Protein AF-A0A1D6H3V0-F1 (afdb_monomer)

Radius of gyration: 35.42 Å; Cα contacts (8 Å, |Δi|>4): 24; chains: 1; bounding box: 78×55×85 Å

InterPro domains:
  IPR008468 DNA methyltransferase 1-associated 1 [PF05499] (5-70)
  IPR027109 SWR1-complex protein 4/DNA methyltransferase 1-associated protein 1 [PTHR12855] (3-117)

Mean predicted aligned error: 20.66 Å

Sequence (136 aa):
MVQAVGASAGLRVIKRVDQTLQELAVNLKPKVPTKAVCIEHIELRNELLTLLNLQKQLQNKEAEVSANRESSFTEAPSTPKRSNRDIDRPFIPDTSGFTGERAGKRDHKRKSTGRFIDAPPSPPQSKRPRKLKGSD

Foldseek 3Di:
DLPPLCPPPDPVLLVVLLVVCVVVVHDPDDPDPDPVVSVVSSVSSNVSSVVVVVVVVVVVVVVVVVVVVVVVVVPDPPDPDPPPPPDDDDDDDDDDDDDDDDDDDDDDDDDDDDPPPPDDDDPPDPDDDDDDDDDD

Secondary structure (DSSP, 8-state):
---TTSTTS-HHHHHHHHHHHHHTT--SS-SS--HHHHHHHHHHHHHHHHHHHHHHHHHHHHHHHHHHHHHHHH---PPP--------------------------------------SPPPPP---PPPPPPPP-

Structure (mmCIF, N/CA/C/O backbone):
data_AF-A0A1D6H3V0-F1
#
_entry.id   AF-A0A1D6H3V0-F1
#
loop_
_atom_site.group_PDB
_atom_site.id
_atom_site.type_symbol
_atom_site.label_atom_id
_atom_site.label_alt_id
_atom_site.label_comp_id
_atom_site.label_asym_id
_atom_site.label_entity_id
_atom_site.label_seq_id
_atom_site.pdbx_PDB_ins_code
_atom_site.Cartn_x
_atom_site.Cartn_y
_atom_site.Cartn_z
_atom_site.occupancy
_atom_site.B_iso_or_equiv
_atom_site.auth_seq_id
_atom_site.auth_comp_id
_atom_site.auth_asym_id
_atom_site.auth_atom_id
_atom_site.pdbx_PDB_model_num
ATOM 1 N N . MET A 1 1 ? -17.393 -1.269 10.676 1.00 47.75 1 MET A N 1
ATOM 2 C CA . MET A 1 1 ? -17.132 -1.585 9.253 1.00 47.75 1 MET A CA 1
ATOM 3 C C . MET A 1 1 ? -15.725 -1.115 8.901 1.00 47.75 1 MET A C 1
ATOM 5 O O . MET A 1 1 ? -15.524 0.078 8.761 1.00 47.75 1 MET A O 1
ATOM 9 N N . VAL A 1 2 ? -14.747 -2.024 8.819 1.00 52.59 2 VAL A N 1
ATOM 10 C CA . VAL A 1 2 ? -13.346 -1.733 8.427 1.00 52.59 2 VAL A CA 1
ATOM 11 C C . VAL A 1 2 ? -13.034 -2.548 7.166 1.00 52.59 2 VAL A C 1
ATOM 13 O O . VAL A 1 2 ? -12.193 -3.436 7.172 1.00 52.59 2 VAL A O 1
ATOM 16 N N . GLN A 1 3 ? -13.832 -2.364 6.112 1.00 51.38 3 GLN A N 1
ATOM 17 C CA . GLN A 1 3 ? -13.675 -3.109 4.849 1.00 51.38 3 GLN A CA 1
ATOM 18 C C . GLN A 1 3 ? -13.648 -2.209 3.605 1.00 51.38 3 GLN A C 1
ATOM 20 O O . GLN A 1 3 ? -13.335 -2.688 2.522 1.00 51.38 3 GLN A O 1
ATOM 25 N N . ALA A 1 4 ? -13.896 -0.903 3.737 1.00 51.53 4 ALA A N 1
ATOM 26 C CA . ALA A 1 4 ? -14.045 -0.014 2.581 1.00 51.53 4 ALA A CA 1
ATOM 27 C C . ALA A 1 4 ? -12.718 0.440 1.931 1.00 51.53 4 ALA A C 1
ATOM 29 O O . ALA A 1 4 ? -12.735 1.070 0.883 1.00 51.53 4 ALA A O 1
ATOM 30 N N . VAL A 1 5 ? -11.566 0.108 2.516 1.00 53.19 5 VAL A N 1
ATOM 31 C CA . VAL A 1 5 ? -10.266 0.717 2.157 1.00 53.19 5 VAL A CA 1
ATOM 32 C C . VAL A 1 5 ? -9.461 -0.133 1.163 1.00 53.19 5 VAL A C 1
ATOM 34 O O . VAL A 1 5 ? -8.458 0.301 0.615 1.00 53.19 5 VAL A O 1
ATOM 37 N N . GLY A 1 6 ? -9.928 -1.349 0.866 1.00 53.28 6 GLY A N 1
ATOM 38 C CA . GLY A 1 6 ? -9.296 -2.258 -0.096 1.00 53.28 6 GLY A CA 1
ATOM 39 C C . GLY A 1 6 ? -10.048 -2.415 -1.416 1.00 53.28 6 GLY A C 1
ATOM 40 O O . GLY A 1 6 ? -9.615 -3.207 -2.242 1.00 53.28 6 GLY A O 1
ATOM 41 N N . ALA A 1 7 ? -11.162 -1.708 -1.635 1.00 53.84 7 ALA A N 1
ATOM 42 C CA . ALA A 1 7 ? -12.077 -1.995 -2.749 1.00 53.84 7 ALA A CA 1
ATOM 43 C C . ALA A 1 7 ? -11.429 -1.882 -4.148 1.00 53.84 7 ALA A C 1
ATOM 45 O O . ALA A 1 7 ? -11.902 -2.506 -5.092 1.00 53.84 7 ALA A O 1
ATOM 46 N N . SER A 1 8 ? -10.329 -1.132 -4.269 1.00 62.97 8 SER A N 1
ATOM 47 C CA . SER A 1 8 ? -9.560 -0.959 -5.512 1.00 62.97 8 SER A CA 1
ATOM 48 C C . SER A 1 8 ? -8.312 -1.863 -5.602 1.00 62.97 8 SER A C 1
ATOM 50 O O . SER A 1 8 ? -7.774 -2.099 -6.683 1.00 62.97 8 SER A O 1
ATOM 52 N N . ALA A 1 9 ? -7.840 -2.421 -4.480 1.00 77.88 9 ALA A N 1
ATOM 53 C CA . ALA A 1 9 ? -6.593 -3.181 -4.420 1.00 77.88 9 ALA A CA 1
ATOM 54 C C . ALA A 1 9 ? -6.846 -4.697 -4.450 1.00 77.88 9 ALA A C 1
ATOM 56 O O . ALA A 1 9 ? -7.648 -5.235 -3.691 1.00 77.88 9 ALA A O 1
ATOM 57 N N . GLY A 1 10 ? -6.115 -5.430 -5.295 1.00 88.81 10 GLY A N 1
ATOM 58 C CA . GLY A 1 10 ? -6.226 -6.891 -5.346 1.00 88.81 10 GLY A CA 1
ATOM 59 C C . GLY A 1 10 ? -5.818 -7.565 -4.026 1.00 88.81 10 GLY A C 1
ATOM 60 O O . GLY A 1 10 ? -4.910 -7.101 -3.336 1.00 88.81 10 GLY A O 1
ATOM 61 N N . LEU A 1 11 ? -6.419 -8.721 -3.713 1.00 90.62 11 LEU A N 1
ATOM 62 C CA . LEU A 1 11 ? -6.213 -9.474 -2.459 1.00 90.62 11 LEU A CA 1
ATOM 63 C C . LEU A 1 11 ? -4.735 -9.655 -2.064 1.00 90.62 11 LEU A C 1
ATOM 65 O O . LEU A 1 11 ? -4.383 -9.588 -0.889 1.00 90.62 11 LEU A O 1
ATOM 69 N N . ARG A 1 12 ? -3.853 -9.888 -3.043 1.00 92.12 12 ARG A N 1
ATOM 70 C CA . ARG A 1 12 ? -2.409 -10.046 -2.805 1.00 92.12 12 ARG A CA 1
ATOM 71 C C . ARG A 1 12 ? -1.777 -8.781 -2.225 1.00 92.12 12 ARG A C 1
ATOM 73 O O . ARG A 1 12 ? -0.906 -8.884 -1.371 1.00 92.12 12 ARG A O 1
ATOM 80 N N . VAL A 1 13 ? -2.187 -7.613 -2.709 1.00 92.00 13 VAL A N 1
ATOM 81 C CA . VAL A 1 13 ? -1.666 -6.323 -2.249 1.00 92.00 13 VAL A CA 1
ATOM 82 C C . VAL A 1 13 ? -2.173 -6.034 -0.843 1.00 92.00 13 VAL A C 1
ATOM 84 O O . VAL A 1 13 ? -1.377 -5.677 0.013 1.00 92.00 13 VAL A O 1
ATOM 87 N N . ILE A 1 14 ? -3.450 -6.311 -0.572 1.00 92.62 14 ILE A N 1
ATOM 88 C CA . ILE A 1 14 ? -4.030 -6.177 0.773 1.00 92.62 14 ILE A CA 1
ATOM 89 C C . ILE A 1 14 ? -3.248 -7.020 1.789 1.00 92.62 14 ILE A C 1
ATOM 91 O O . ILE A 1 14 ? -2.842 -6.510 2.828 1.00 92.62 14 ILE A O 1
ATOM 95 N N . LYS A 1 15 ? -2.941 -8.283 1.460 1.00 94.06 15 LYS A N 1
ATOM 96 C CA . LYS A 1 15 ? -2.122 -9.144 2.331 1.00 94.06 15 LYS A CA 1
ATOM 97 C C . LYS A 1 15 ? -0.722 -8.588 2.588 1.00 94.06 15 LYS A C 1
ATOM 99 O O . LYS A 1 15 ? -0.199 -8.783 3.676 1.00 94.06 15 LYS A O 1
ATOM 104 N N . ARG A 1 16 ? -0.116 -7.915 1.605 1.00 94.81 16 ARG A N 1
ATOM 105 C CA . ARG A 1 16 ? 1.188 -7.261 1.785 1.00 94.81 16 ARG A CA 1
ATOM 106 C C . ARG A 1 16 ? 1.089 -6.053 2.703 1.00 94.81 16 ARG A C 1
ATOM 108 O O . ARG A 1 16 ? 1.933 -5.917 3.569 1.00 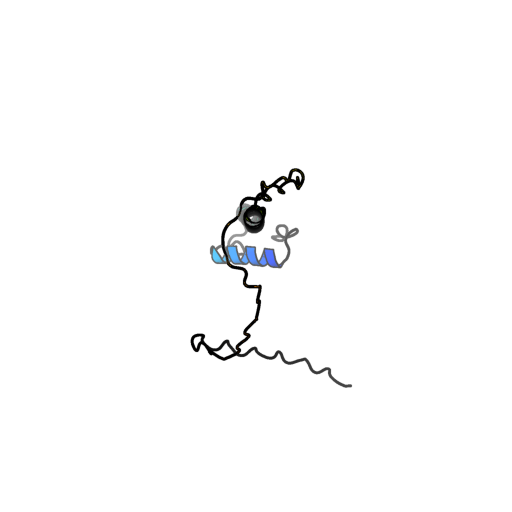94.81 16 ARG A O 1
ATOM 115 N N . VAL A 1 17 ? 0.051 -5.230 2.553 1.00 95.19 17 VAL A N 1
ATOM 116 C CA . VAL A 1 17 ? -0.200 -4.100 3.461 1.00 95.19 17 VAL A CA 1
ATOM 117 C C . VAL A 1 17 ? -0.363 -4.598 4.898 1.00 95.19 17 VAL A C 1
ATOM 119 O O . VAL A 1 17 ? 0.297 -4.087 5.796 1.00 95.19 17 VAL A O 1
ATOM 122 N N . ASP A 1 18 ? -1.180 -5.632 5.115 1.00 94.75 18 ASP A N 1
ATOM 123 C CA . ASP A 1 18 ? -1.344 -6.234 6.443 1.00 94.75 18 ASP A CA 1
ATOM 124 C C . ASP A 1 18 ? -0.022 -6.827 6.967 1.00 94.75 18 ASP A C 1
ATOM 126 O O . ASP A 1 18 ? 0.319 -6.651 8.135 1.00 94.75 18 ASP A O 1
ATOM 130 N N . GLN A 1 19 ? 0.767 -7.473 6.108 1.00 96.06 19 GLN A N 1
ATOM 131 C CA . GLN A 1 19 ? 2.088 -7.965 6.490 1.00 96.06 19 GLN A CA 1
ATOM 132 C C . GLN A 1 19 ? 3.028 -6.824 6.917 1.00 96.06 19 GLN A C 1
ATOM 134 O O . GLN A 1 19 ? 3.650 -6.926 7.968 1.00 96.06 19 GLN A O 1
ATOM 139 N N . THR A 1 20 ? 3.095 -5.722 6.167 1.00 95.38 20 THR A N 1
ATOM 140 C CA . THR A 1 20 ? 3.932 -4.565 6.519 1.00 95.38 20 THR A CA 1
ATOM 141 C C . THR A 1 20 ? 3.482 -3.916 7.826 1.00 95.38 20 THR A C 1
ATOM 143 O O . THR A 1 20 ? 4.317 -3.545 8.645 1.00 95.38 20 THR A O 1
ATOM 146 N N . LEU A 1 21 ? 2.172 -3.835 8.084 1.00 95.19 21 LEU A N 1
ATOM 147 C CA . LEU A 1 21 ? 1.667 -3.391 9.387 1.00 95.19 21 LEU A CA 1
ATOM 148 C C . LEU A 1 21 ? 2.181 -4.282 10.520 1.00 95.19 21 LEU A C 1
ATOM 150 O O . LEU A 1 21 ? 2.601 -3.776 11.558 1.00 95.19 21 LEU A O 1
ATOM 154 N N . GLN A 1 22 ? 2.189 -5.598 10.310 1.00 95.56 22 GLN A N 1
ATOM 155 C CA . GLN A 1 22 ? 2.684 -6.552 11.295 1.00 95.56 22 GLN A CA 1
ATOM 156 C C . GLN A 1 22 ? 4.205 -6.456 11.496 1.00 95.56 22 GLN A C 1
ATOM 158 O O . GLN A 1 22 ? 4.669 -6.534 12.631 1.00 95.56 22 GLN A O 1
ATOM 163 N N . GLU A 1 23 ? 4.972 -6.235 10.425 1.00 96.31 23 GLU A N 1
ATOM 164 C CA . GLU A 1 23 ? 6.423 -5.989 10.471 1.00 96.31 23 GLU A CA 1
ATOM 165 C C . GLU A 1 23 ? 6.764 -4.706 11.246 1.00 96.31 23 GLU A C 1
ATOM 167 O O . GLU A 1 23 ? 7.752 -4.669 11.976 1.00 96.31 23 GLU A O 1
ATOM 172 N N . LEU A 1 24 ? 5.905 -3.687 11.164 1.00 94.69 24 LEU A N 1
ATOM 173 C CA . LEU A 1 24 ? 5.999 -2.441 11.934 1.00 94.69 24 LEU A CA 1
ATOM 174 C C . LEU A 1 24 ? 5.382 -2.540 13.343 1.00 94.69 24 LEU A C 1
ATOM 176 O O . LEU A 1 24 ? 5.218 -1.525 14.017 1.00 94.69 24 LEU A O 1
ATOM 180 N N . ALA A 1 25 ? 5.019 -3.747 13.791 1.00 94.06 25 ALA A N 1
ATOM 181 C CA . ALA A 1 25 ? 4.373 -4.018 15.077 1.00 94.06 25 ALA A CA 1
ATOM 182 C C . ALA A 1 25 ? 3.035 -3.274 15.305 1.00 94.06 25 ALA A C 1
ATOM 184 O O . ALA A 1 25 ? 2.584 -3.106 16.441 1.00 94.06 25 ALA A O 1
ATOM 185 N N . VAL A 1 26 ? 2.352 -2.869 14.230 1.00 92.81 26 VAL A N 1
ATOM 186 C CA . VAL A 1 26 ? 1.010 -2.282 14.280 1.00 92.81 26 VAL A CA 1
ATOM 187 C C . VAL A 1 26 ? -0.036 -3.393 14.251 1.00 92.81 26 VAL A C 1
ATOM 189 O O . VAL A 1 26 ? -0.038 -4.274 13.391 1.00 92.81 26 VAL A O 1
ATOM 192 N N . ASN A 1 27 ? -0.990 -3.344 15.182 1.00 90.50 27 ASN A N 1
ATOM 193 C CA . ASN A 1 27 ? -2.078 -4.318 15.214 1.00 90.50 27 ASN A CA 1
ATOM 194 C C . ASN A 1 27 ? -2.996 -4.164 13.989 1.00 90.50 27 ASN A C 1
ATOM 196 O O . ASN A 1 27 ? -3.511 -3.081 13.710 1.00 90.50 27 ASN A O 1
ATOM 200 N N . LEU A 1 28 ? -3.290 -5.276 13.305 1.00 89.06 28 LEU A N 1
ATOM 201 C CA . LEU A 1 28 ? -4.207 -5.312 12.151 1.00 89.06 28 LEU A CA 1
ATOM 202 C C . LEU A 1 28 ? -5.628 -4.851 12.487 1.00 89.06 28 LEU A C 1
ATOM 204 O O . LEU A 1 28 ? -6.379 -4.412 11.610 1.00 89.06 28 LEU A O 1
ATOM 208 N N . LYS A 1 29 ? -6.001 -4.999 13.758 1.00 88.44 29 LYS A N 1
ATOM 209 C CA . LYS A 1 29 ? -7.236 -4.489 14.334 1.00 88.44 29 LYS A CA 1
ATOM 210 C C . LYS A 1 29 ? -6.873 -3.562 15.490 1.00 88.44 29 LYS A C 1
ATOM 212 O O . LYS A 1 29 ? -6.129 -3.992 16.374 1.00 88.44 29 LYS A O 1
ATOM 217 N N . PRO A 1 30 ? -7.398 -2.329 15.520 1.00 88.44 30 PRO A N 1
ATOM 218 C CA . PRO A 1 30 ? -7.171 -1.437 16.642 1.00 88.44 30 PRO A CA 1
ATOM 21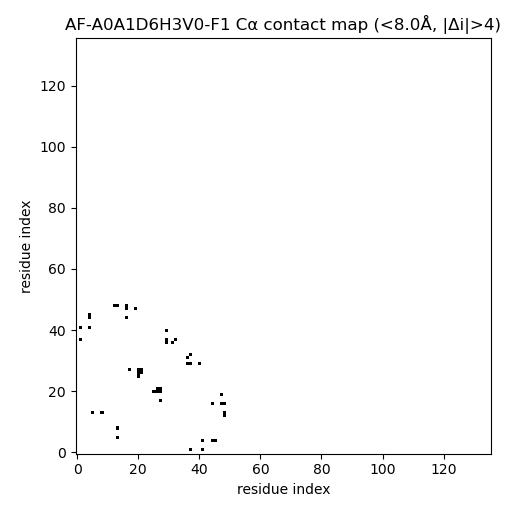9 C C . PRO A 1 30 ? -7.637 -2.058 17.958 1.00 88.44 30 PRO A C 1
ATOM 221 O O . PRO A 1 30 ? -8.740 -2.600 18.034 1.00 88.44 30 PRO A O 1
ATOM 224 N N . LYS A 1 31 ? -6.809 -1.952 19.003 1.00 88.56 31 LYS A N 1
ATOM 225 C CA . LYS A 1 31 ? -7.135 -2.468 20.344 1.00 88.56 31 LYS A CA 1
ATOM 226 C C . LYS A 1 31 ? -8.328 -1.734 20.960 1.00 88.56 31 LYS A C 1
ATOM 228 O O . LYS A 1 31 ? -9.150 -2.351 21.627 1.00 88.56 31 LYS A O 1
ATOM 233 N N . VAL A 1 32 ? -8.422 -0.429 20.709 1.00 89.88 32 VAL A N 1
ATOM 234 C CA . VAL A 1 32 ? -9.551 0.407 21.119 1.00 89.88 32 VAL A CA 1
ATOM 235 C C . VAL A 1 32 ? -10.177 0.996 19.854 1.00 89.88 32 VAL A C 1
ATOM 237 O O . VAL A 1 32 ? -9.614 1.928 19.279 1.00 89.88 32 VAL A O 1
ATOM 240 N N . PRO A 1 33 ? -11.309 0.456 19.371 1.00 91.31 33 PRO A N 1
ATOM 241 C CA . PRO A 1 33 ? -11.923 0.876 18.116 1.00 91.31 33 PRO A CA 1
ATOM 242 C C . PRO A 1 33 ? -12.749 2.159 18.305 1.00 91.31 33 PRO A C 1
ATOM 244 O O . PRO A 1 33 ? -13.960 2.175 18.092 1.00 91.31 33 PRO A O 1
ATOM 247 N N . THR A 1 34 ? -12.105 3.247 18.729 1.00 95.56 34 THR A N 1
ATOM 248 C CA . THR A 1 34 ? -12.738 4.572 18.715 1.00 95.56 34 THR A CA 1
ATOM 249 C C . THR A 1 34 ? -12.808 5.104 17.284 1.00 95.56 34 THR A C 1
ATOM 251 O O . THR A 1 34 ? -12.083 4.645 16.397 1.00 95.56 34 THR A O 1
ATOM 254 N N . LYS A 1 35 ? -13.670 6.100 17.042 1.00 94.06 35 LYS A N 1
ATOM 255 C CA . LYS A 1 35 ? -13.823 6.708 15.712 1.00 94.06 35 LYS A CA 1
ATOM 256 C C . LYS A 1 35 ? -12.499 7.275 15.188 1.00 94.06 35 LYS A C 1
ATOM 258 O O . LYS A 1 35 ? -12.141 6.975 14.057 1.00 94.06 35 LYS A O 1
ATOM 263 N N . ALA A 1 36 ? -11.778 8.037 16.013 1.00 94.88 36 ALA A N 1
ATOM 264 C CA . ALA A 1 36 ? -10.492 8.632 15.644 1.00 94.88 36 ALA A CA 1
ATOM 265 C C . ALA A 1 36 ? -9.445 7.560 15.305 1.00 94.88 36 ALA A C 1
ATOM 267 O O . ALA A 1 36 ? -8.879 7.581 14.220 1.00 94.88 36 ALA A O 1
ATOM 268 N N . VAL A 1 37 ? -9.296 6.546 16.164 1.00 93.81 37 VAL A N 1
ATOM 269 C CA . VAL A 1 37 ? -8.336 5.456 15.937 1.00 93.81 37 VAL A CA 1
ATOM 270 C C . VAL A 1 37 ? -8.662 4.667 14.665 1.00 93.81 37 VAL A C 1
ATOM 272 O O . VAL A 1 37 ? -7.766 4.268 13.929 1.00 93.81 37 VAL A O 1
ATOM 275 N N . CYS A 1 38 ? -9.944 4.424 14.377 1.00 92.69 38 CYS A N 1
ATOM 276 C CA . CYS A 1 38 ? -10.329 3.743 13.141 1.00 92.69 38 CYS A CA 1
ATOM 277 C C . CYS A 1 38 ? -10.015 4.576 11.892 1.00 92.69 38 CYS A C 1
ATOM 279 O O . CYS A 1 38 ? -9.665 3.9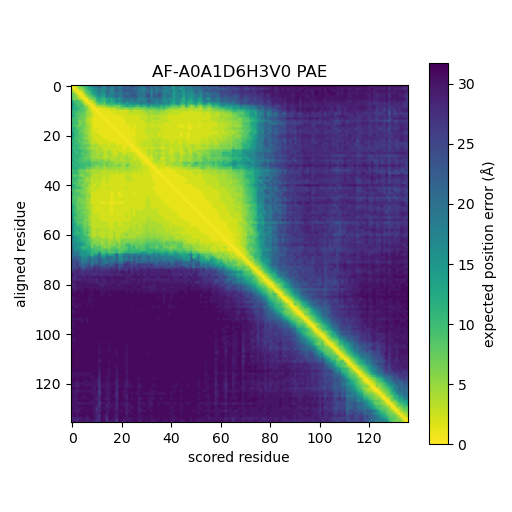86 10.875 1.00 92.69 38 CYS A O 1
ATOM 281 N N . ILE A 1 39 ? -10.147 5.905 11.955 1.00 93.75 39 ILE A N 1
ATOM 282 C CA . ILE A 1 39 ? -9.813 6.807 10.843 1.00 93.75 39 ILE A CA 1
ATOM 283 C C . ILE A 1 39 ? -8.311 6.748 10.565 1.00 93.75 39 ILE A C 1
ATOM 285 O O . ILE A 1 39 ? -7.927 6.417 9.448 1.00 93.75 39 ILE A O 1
ATOM 289 N N . GLU A 1 40 ? -7.480 6.929 11.592 1.00 93.12 40 GLU A N 1
ATOM 290 C CA . GLU A 1 40 ? -6.020 6.850 11.455 1.00 93.12 40 GLU A CA 1
ATOM 291 C C . GLU A 1 40 ? -5.570 5.474 10.938 1.00 93.12 40 GLU A C 1
ATOM 293 O O . GLU A 1 40 ? -4.704 5.372 10.073 1.00 93.12 40 GLU A O 1
ATOM 298 N N . HIS A 1 41 ? -6.194 4.384 11.405 1.00 93.56 41 HIS A N 1
ATOM 299 C CA . HIS A 1 41 ? -5.866 3.030 10.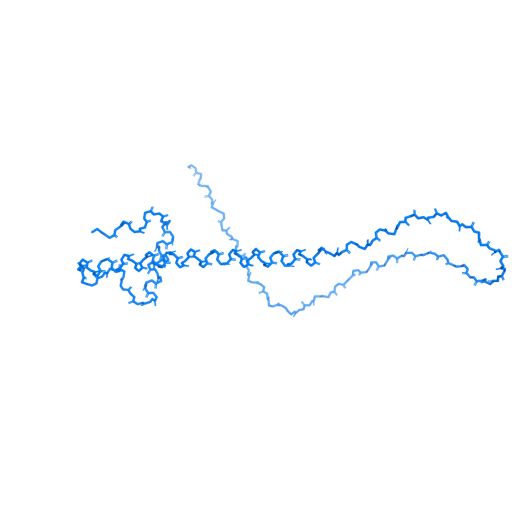932 1.00 93.56 41 HIS A CA 1
ATOM 300 C C . HIS A 1 41 ? -6.191 2.825 9.448 1.00 93.56 41 HIS A C 1
ATOM 302 O O . HIS A 1 41 ? -5.480 2.121 8.727 1.00 93.56 41 HIS A O 1
ATOM 308 N N . ILE A 1 42 ? -7.282 3.432 8.987 1.00 92.75 42 ILE A N 1
ATOM 309 C CA . ILE A 1 42 ? -7.689 3.425 7.583 1.00 92.75 42 ILE A CA 1
ATOM 310 C C . ILE A 1 42 ? -6.712 4.249 6.739 1.00 92.75 42 ILE A C 1
ATOM 312 O O . ILE A 1 42 ? -6.290 3.788 5.678 1.00 92.75 42 ILE A O 1
ATOM 316 N N . GLU A 1 43 ? -6.331 5.432 7.213 1.00 94.25 43 GLU A N 1
ATOM 317 C CA . GLU A 1 43 ? -5.365 6.306 6.546 1.00 94.25 43 GLU A CA 1
ATOM 318 C C . GLU A 1 43 ? -4.001 5.627 6.411 1.00 94.25 43 GLU A C 1
ATOM 320 O O . GLU A 1 43 ? -3.484 5.524 5.299 1.00 94.25 43 GLU A O 1
ATOM 325 N N . LEU A 1 44 ? -3.496 5.011 7.481 1.00 94.62 44 LEU A N 1
ATOM 326 C CA . LEU A 1 44 ? -2.243 4.254 7.464 1.00 94.62 44 LEU A CA 1
ATOM 327 C C . LEU A 1 44 ? -2.244 3.146 6.394 1.00 94.62 44 LEU A C 1
ATOM 329 O O . LEU A 1 44 ? -1.262 2.942 5.678 1.00 94.62 44 LEU A O 1
ATOM 333 N N . ARG A 1 45 ? -3.364 2.426 6.240 1.00 94.31 45 ARG A N 1
ATOM 334 C CA . ARG A 1 45 ? -3.511 1.407 5.187 1.00 94.31 45 ARG A CA 1
ATOM 335 C C . ARG A 1 45 ? -3.464 2.006 3.778 1.00 94.31 45 ARG A C 1
ATOM 337 O O . ARG A 1 45 ? -2.881 1.386 2.887 1.00 94.31 45 ARG A O 1
ATOM 344 N N . ASN A 1 46 ? -4.052 3.185 3.571 1.00 94.00 46 ASN A N 1
ATOM 345 C CA . ASN A 1 46 ? -4.008 3.896 2.289 1.00 94.00 46 ASN A CA 1
ATOM 346 C C . ASN A 1 46 ? -2.600 4.393 1.949 1.00 94.00 46 ASN A C 1
ATOM 348 O O . ASN A 1 46 ? -2.159 4.276 0.801 1.00 94.00 46 ASN A O 1
ATOM 352 N N . GLU A 1 47 ? -1.880 4.918 2.936 1.00 95.31 47 GLU A N 1
ATOM 353 C CA . GLU A 1 47 ? -0.503 5.380 2.765 1.00 95.31 47 GLU A CA 1
ATOM 354 C C . GLU A 1 47 ? 0.425 4.222 2.399 1.00 95.31 47 GLU A C 1
ATOM 356 O O . GLU A 1 47 ? 1.165 4.316 1.420 1.00 95.31 47 GLU A O 1
ATOM 361 N N . LEU A 1 48 ? 0.317 3.082 3.090 1.00 95.31 48 LEU A N 1
ATOM 362 C CA . LEU A 1 48 ? 1.077 1.874 2.751 1.00 95.31 48 LEU A CA 1
ATOM 363 C C . LEU A 1 48 ? 0.761 1.361 1.344 1.00 95.31 48 LEU A C 1
ATOM 365 O O . LEU A 1 48 ? 1.668 0.985 0.600 1.00 95.31 48 LEU A O 1
ATOM 369 N N . LEU A 1 49 ? -0.512 1.362 0.946 1.00 94.81 49 LEU A N 1
ATOM 370 C CA . LEU A 1 49 ? -0.898 0.990 -0.413 1.00 94.81 49 LEU A CA 1
ATOM 371 C C . LEU A 1 49 ? -0.250 1.917 -1.455 1.00 94.81 49 LEU A C 1
ATOM 373 O O . LEU A 1 49 ? 0.260 1.451 -2.477 1.00 94.81 49 LEU A O 1
ATOM 377 N N . THR A 1 50 ? -0.247 3.222 -1.186 1.00 95.06 50 THR A N 1
ATOM 378 C CA . THR A 1 50 ? 0.371 4.236 -2.049 1.00 95.06 50 THR A CA 1
ATOM 379 C C . THR A 1 50 ? 1.882 4.044 -2.130 1.00 95.06 50 THR A C 1
ATOM 381 O O . THR A 1 50 ? 2.435 4.025 -3.229 1.00 95.06 50 THR A O 1
ATOM 384 N N . LEU A 1 51 ? 2.540 3.806 -0.994 1.00 95.62 51 LEU A N 1
ATOM 385 C CA . LEU A 1 51 ? 3.972 3.532 -0.912 1.00 95.62 51 LEU A CA 1
ATOM 386 C C . LEU A 1 51 ? 4.361 2.320 -1.771 1.00 95.62 51 LEU A C 1
ATOM 388 O O . LEU A 1 51 ? 5.276 2.412 -2.587 1.00 95.62 51 LEU A O 1
ATOM 392 N N . LEU A 1 52 ? 3.631 1.206 -1.649 1.00 93.88 52 LEU A N 1
ATOM 393 C CA . LEU A 1 52 ? 3.880 -0.003 -2.443 1.00 93.88 52 LEU A CA 1
ATOM 394 C C . LEU A 1 52 ? 3.709 0.246 -3.950 1.00 93.88 52 LEU A C 1
ATOM 396 O O . LEU A 1 52 ? 4.460 -0.293 -4.767 1.00 93.88 52 LEU A O 1
ATOM 400 N N . ASN A 1 53 ? 2.732 1.068 -4.335 1.00 93.75 53 ASN A N 1
ATOM 401 C CA . ASN A 1 53 ? 2.529 1.443 -5.732 1.00 93.75 53 ASN A CA 1
ATOM 402 C C . ASN A 1 53 ? 3.661 2.330 -6.261 1.00 93.75 53 ASN A C 1
ATOM 404 O O . ASN A 1 53 ? 4.123 2.108 -7.380 1.00 93.75 53 ASN A O 1
ATOM 408 N N . LEU A 1 54 ? 4.130 3.296 -5.469 1.00 95.94 54 LEU A N 1
ATOM 409 C CA . LEU A 1 54 ? 5.249 4.163 -5.839 1.00 95.94 54 LEU A CA 1
ATOM 410 C C . LEU A 1 54 ? 6.555 3.378 -5.953 1.00 95.94 54 LEU A C 1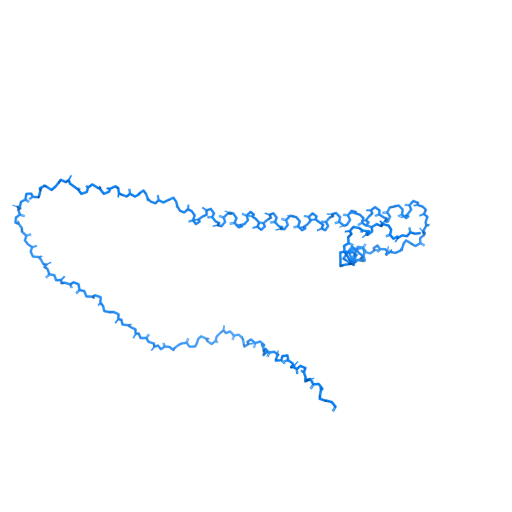
ATOM 412 O O . LEU A 1 54 ? 7.263 3.541 -6.939 1.00 95.94 54 LEU A O 1
ATOM 416 N N . GLN A 1 55 ? 6.837 2.460 -5.026 1.00 95.75 55 GLN A N 1
ATOM 417 C CA . GLN A 1 55 ? 7.997 1.565 -5.116 1.00 95.75 55 GLN A CA 1
ATOM 418 C C . GLN A 1 55 ? 7.994 0.760 -6.423 1.00 95.75 55 GL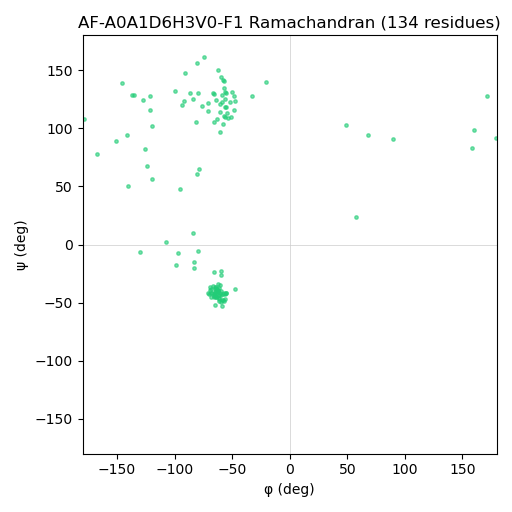N A C 1
ATOM 420 O O . GLN A 1 55 ? 9.018 0.659 -7.095 1.00 95.75 55 GLN A O 1
ATOM 425 N N . LYS A 1 56 ? 6.828 0.246 -6.838 1.00 94.56 56 LYS A N 1
ATOM 426 C CA . LYS A 1 56 ? 6.681 -0.443 -8.128 1.00 94.56 56 LYS A CA 1
ATOM 427 C C . LYS A 1 56 ? 6.920 0.496 -9.316 1.00 94.56 56 LYS A C 1
ATOM 429 O O . LYS A 1 56 ? 7.548 0.097 -10.293 1.00 94.56 56 LYS A O 1
ATOM 434 N N . GLN A 1 57 ? 6.398 1.721 -9.264 1.00 96.38 57 GLN A N 1
ATOM 435 C CA . GLN A 1 57 ? 6.608 2.710 -10.326 1.00 96.38 57 GLN A CA 1
ATOM 436 C C . GLN A 1 57 ? 8.080 3.106 -10.444 1.00 96.38 57 GLN A C 1
ATOM 438 O O . GLN A 1 57 ? 8.591 3.159 -11.558 1.00 96.38 57 GLN A O 1
ATOM 443 N N . LEU A 1 58 ? 8.760 3.322 -9.316 1.00 97.12 58 LEU A N 1
ATOM 444 C CA . LEU A 1 58 ? 10.191 3.611 -9.275 1.00 97.12 58 LEU A CA 1
ATOM 445 C C . LEU A 1 58 ? 10.997 2.468 -9.883 1.00 97.12 58 LEU A C 1
ATOM 447 O O . LEU A 1 58 ? 11.761 2.714 -10.807 1.00 97.12 58 LEU A O 1
ATOM 451 N N . GLN A 1 59 ? 10.741 1.223 -9.477 1.00 96.69 59 GLN A N 1
ATOM 452 C CA . GLN A 1 59 ? 11.425 0.060 -10.045 1.00 96.69 59 GLN A CA 1
ATOM 453 C C . GLN A 1 59 ? 11.244 -0.038 -11.571 1.00 96.69 59 GLN A C 1
ATOM 455 O O . GLN A 1 59 ? 12.191 -0.332 -12.299 1.00 96.69 59 GLN A O 1
ATOM 460 N N . ASN A 1 60 ? 10.033 0.221 -12.074 1.00 95.88 60 ASN A N 1
ATOM 461 C CA . ASN A 1 60 ? 9.775 0.235 -13.514 1.00 95.88 60 ASN A CA 1
ATOM 462 C C . ASN A 1 60 ? 10.547 1.360 -14.217 1.00 95.88 60 ASN A C 1
ATOM 464 O O . ASN A 1 60 ? 11.142 1.133 -15.266 1.00 95.88 60 ASN A O 1
ATOM 468 N N . LYS A 1 61 ? 10.551 2.563 -13.636 1.00 96.19 61 LYS A N 1
ATOM 469 C CA . LYS A 1 61 ? 11.261 3.722 -14.185 1.00 96.19 61 LYS A CA 1
ATOM 470 C C . LYS A 1 61 ? 12.771 3.512 -14.195 1.00 96.19 61 LYS A C 1
ATOM 472 O O . LYS A 1 61 ? 13.414 3.836 -15.185 1.00 96.19 61 LYS A O 1
ATOM 477 N N . GLU A 1 62 ? 13.328 2.928 -13.142 1.00 94.19 62 GLU A N 1
ATOM 478 C CA . GLU A 1 62 ? 14.743 2.562 -13.078 1.00 94.19 62 GLU A CA 1
ATOM 479 C C . GLU A 1 62 ? 15.100 1.541 -14.166 1.00 94.19 62 GLU A C 1
ATOM 481 O O . GLU A 1 62 ? 16.087 1.727 -14.874 1.00 94.19 62 GLU A O 1
ATOM 486 N N . ALA A 1 63 ? 14.260 0.523 -14.379 1.00 92.50 63 ALA A N 1
ATOM 487 C CA . ALA A 1 63 ? 14.459 -0.453 -15.450 1.00 92.50 63 ALA A CA 1
ATOM 488 C C . ALA A 1 63 ? 14.383 0.174 -16.858 1.00 92.50 63 ALA A C 1
ATOM 490 O O . ALA A 1 63 ? 15.187 -0.175 -17.722 1.00 92.50 63 ALA A O 1
ATOM 491 N N . GLU A 1 64 ? 13.458 1.115 -17.088 1.00 92.25 64 GLU A N 1
ATOM 492 C CA . GLU A 1 64 ? 13.370 1.893 -18.336 1.00 92.25 64 GLU A CA 1
ATOM 493 C C . GLU A 1 64 ? 14.640 2.729 -18.572 1.00 92.25 64 GLU A C 1
ATOM 495 O O . GLU A 1 64 ? 15.167 2.755 -19.684 1.00 92.25 64 GLU A O 1
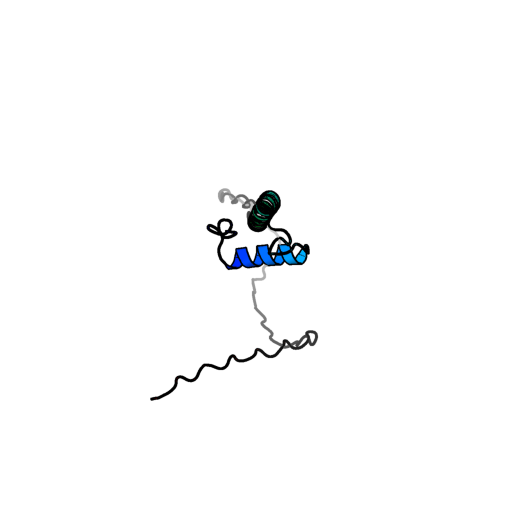ATOM 500 N N . VAL A 1 65 ? 15.157 3.388 -17.528 1.00 91.38 65 VAL A N 1
ATOM 501 C CA . VAL A 1 65 ? 16.376 4.210 -17.604 1.00 91.38 65 VAL A CA 1
ATOM 502 C C . VAL A 1 65 ? 17.608 3.355 -17.894 1.00 91.38 65 VAL A C 1
ATOM 504 O O . VAL A 1 65 ? 18.403 3.734 -18.754 1.00 91.38 65 VAL A O 1
ATOM 507 N N . SER A 1 66 ? 17.763 2.205 -17.230 1.00 87.56 66 SER A N 1
ATOM 508 C CA . SER A 1 66 ? 18.839 1.252 -17.529 1.00 87.56 66 SER A CA 1
ATOM 509 C C . SER A 1 66 ? 18.755 0.775 -18.976 1.00 87.56 66 SER A C 1
ATOM 511 O O . SER A 1 66 ? 19.690 0.974 -19.744 1.00 87.56 66 SER A O 1
ATOM 513 N N . ALA A 1 67 ? 17.591 0.277 -19.404 1.00 86.62 67 ALA A N 1
ATOM 514 C CA . ALA A 1 67 ? 17.402 -0.185 -20.776 1.00 86.62 67 ALA A CA 1
ATOM 515 C C . ALA A 1 67 ? 17.738 0.899 -21.818 1.00 86.62 67 ALA A C 1
ATOM 517 O O . ALA A 1 67 ? 18.404 0.595 -22.806 1.00 86.62 67 ALA A O 1
ATOM 518 N N . ASN A 1 68 ? 17.344 2.156 -21.578 1.00 84.06 68 ASN A N 1
ATOM 519 C CA . ASN A 1 68 ? 17.636 3.276 -22.475 1.00 84.06 68 ASN A CA 1
ATOM 520 C C . ASN A 1 68 ? 19.130 3.656 -22.500 1.00 84.06 68 ASN A C 1
ATOM 522 O O . ASN A 1 68 ? 19.690 3.979 -23.551 1.00 84.06 68 ASN A O 1
ATOM 526 N N . ARG A 1 69 ? 19.799 3.612 -21.341 1.00 82.25 69 ARG A N 1
ATOM 527 C CA . ARG A 1 69 ? 21.241 3.869 -21.236 1.00 82.25 69 ARG A CA 1
ATOM 528 C C . ARG A 1 69 ? 22.047 2.791 -21.958 1.00 82.25 69 ARG A C 1
ATOM 530 O O . ARG A 1 69 ? 22.960 3.124 -22.710 1.00 82.25 69 ARG A O 1
ATOM 537 N N . GLU A 1 70 ? 21.697 1.522 -21.761 1.00 71.94 70 GLU A N 1
ATOM 538 C CA . GLU A 1 70 ? 22.325 0.402 -22.462 1.00 71.94 70 GLU A CA 1
ATOM 539 C C . GLU A 1 70 ? 22.053 0.449 -23.981 1.00 71.94 70 GLU A C 1
ATOM 541 O O . GLU A 1 70 ? 22.968 0.191 -24.764 1.00 71.94 70 GLU A O 1
ATOM 546 N N . SER A 1 71 ? 20.852 0.847 -24.430 1.00 62.03 71 SER A N 1
ATOM 547 C CA . SER A 1 71 ? 20.560 0.999 -25.866 1.00 62.03 71 SER A CA 1
ATOM 548 C C . SER A 1 71 ? 21.309 2.168 -26.513 1.00 62.03 71 SER A C 1
ATOM 550 O O . SER A 1 71 ? 21.799 2.029 -27.635 1.00 62.03 71 SER A O 1
ATOM 552 N N . SER A 1 72 ? 21.483 3.287 -25.801 1.00 59.53 72 SER A N 1
ATOM 553 C CA . SER A 1 72 ? 22.197 4.467 -26.313 1.00 59.53 72 SER A CA 1
ATOM 554 C C . SER A 1 72 ? 23.690 4.213 -26.564 1.00 59.53 72 SER A C 1
ATOM 556 O O . SER A 1 72 ? 24.282 4.900 -27.389 1.00 59.53 72 SER A O 1
ATOM 558 N N . PHE A 1 73 ? 24.309 3.229 -25.901 1.00 56.47 73 PHE A N 1
ATOM 559 C CA . PHE A 1 73 ? 25.715 2.870 -26.140 1.00 56.47 73 PHE A CA 1
ATOM 560 C C . PHE A 1 73 ? 25.898 1.931 -27.347 1.00 56.47 73 PHE A C 1
ATOM 562 O O . PHE A 1 73 ? 26.984 1.851 -27.918 1.00 56.47 73 PHE A O 1
ATOM 569 N N . THR A 1 74 ? 24.836 1.230 -27.761 1.00 56.25 74 THR A N 1
ATOM 570 C CA . THR A 1 74 ? 24.847 0.402 -28.983 1.00 56.25 74 THR A CA 1
ATOM 571 C C . THR A 1 74 ? 24.569 1.197 -30.257 1.00 56.25 74 THR A C 1
ATOM 573 O O . THR A 1 74 ? 24.892 0.729 -31.350 1.00 56.25 74 THR A O 1
ATOM 576 N N . GLU A 1 75 ? 24.056 2.423 -30.132 1.00 54.00 75 GLU A N 1
ATOM 577 C CA . GLU A 1 75 ? 23.997 3.403 -31.216 1.00 54.00 75 GLU A CA 1
ATOM 578 C C . GLU A 1 75 ? 25.377 4.057 -31.383 1.00 54.00 75 GLU A C 1
ATOM 580 O O . GLU A 1 75 ? 25.595 5.237 -31.121 1.00 54.00 75 GLU A O 1
ATOM 585 N N . ALA A 1 76 ? 26.364 3.252 -31.784 1.00 52.16 76 ALA A N 1
ATOM 586 C CA . ALA A 1 76 ? 27.631 3.789 -32.250 1.00 52.16 76 ALA A CA 1
ATOM 587 C C . ALA A 1 76 ? 27.324 4.776 -33.392 1.00 52.16 76 ALA A C 1
ATOM 589 O O . ALA A 1 76 ? 26.588 4.395 -34.311 1.00 52.16 76 ALA A O 1
ATOM 590 N N . PRO A 1 77 ? 27.866 6.012 -33.379 1.00 55.88 77 PRO A N 1
ATOM 591 C CA . PRO A 1 77 ? 27.702 6.934 -34.491 1.00 55.88 77 PRO A CA 1
ATOM 592 C C . PRO A 1 77 ? 28.188 6.200 -35.729 1.00 55.88 77 PRO A C 1
ATOM 594 O O . PRO A 1 77 ? 29.361 5.823 -35.815 1.00 55.88 77 PRO A O 1
ATOM 597 N N . SER A 1 78 ? 27.259 5.901 -36.639 1.00 60.16 78 SER A N 1
ATOM 598 C CA . SER A 1 78 ? 27.562 5.179 -37.863 1.00 60.16 78 SER A CA 1
ATOM 599 C C . SER A 1 78 ? 28.771 5.854 -38.492 1.00 60.16 78 SER A C 1
ATOM 601 O O . SER A 1 78 ? 28.704 7.042 -38.823 1.00 60.16 78 SER A O 1
ATOM 603 N N . THR A 1 79 ? 29.886 5.129 -38.592 1.00 57.78 79 THR A N 1
ATOM 604 C CA . THR A 1 79 ? 31.071 5.631 -39.288 1.00 57.78 79 THR A CA 1
ATOM 605 C C . THR A 1 79 ? 30.606 6.186 -40.636 1.00 57.78 79 THR A C 1
ATOM 607 O O . THR A 1 79 ? 29.836 5.503 -41.323 1.00 57.78 79 THR A O 1
ATOM 610 N N . PRO A 1 80 ? 30.962 7.436 -40.996 1.00 51.50 80 PRO A N 1
ATOM 611 C CA . PRO A 1 80 ? 30.457 8.046 -42.215 1.00 51.50 80 PRO A CA 1
ATOM 612 C C . PRO A 1 80 ? 30.714 7.094 -43.376 1.00 51.50 80 PRO A C 1
ATOM 614 O O . PRO A 1 80 ? 31.857 6.675 -43.583 1.00 51.50 80 PRO A O 1
ATOM 617 N N . LYS A 1 81 ? 29.652 6.706 -44.098 1.00 55.53 81 LYS A N 1
ATOM 618 C CA . LYS A 1 81 ? 29.783 5.916 -45.324 1.00 55.53 81 LYS A CA 1
ATOM 619 C C . LYS A 1 81 ? 30.797 6.647 -46.192 1.00 55.53 81 LYS A C 1
ATOM 621 O O . LYS A 1 81 ? 30.500 7.739 -46.672 1.00 55.53 81 LYS A O 1
ATOM 626 N N . ARG A 1 82 ? 31.994 6.069 -46.347 1.00 55.88 82 ARG A N 1
ATOM 627 C CA . ARG A 1 82 ? 32.991 6.550 -47.303 1.00 55.88 82 ARG A CA 1
ATOM 628 C C . ARG A 1 82 ? 32.268 6.602 -48.638 1.00 55.88 82 ARG A C 1
ATOM 630 O O . ARG A 1 82 ? 31.860 5.566 -49.162 1.00 55.88 82 ARG A O 1
ATOM 637 N N . SER A 1 83 ? 32.001 7.818 -49.098 1.00 50.22 83 SER A N 1
ATOM 638 C CA . SER A 1 83 ? 31.419 8.058 -50.399 1.00 50.22 83 SER A CA 1
ATOM 639 C C . SER A 1 83 ? 32.335 7.384 -51.405 1.00 50.22 83 SER A C 1
ATOM 641 O O . SER A 1 83 ? 33.530 7.661 -51.492 1.00 50.22 83 SER A O 1
ATOM 643 N N . ASN A 1 84 ? 31.756 6.423 -52.106 1.00 52.00 84 ASN A N 1
ATOM 644 C CA . ASN A 1 84 ? 32.348 5.804 -53.264 1.00 52.00 84 ASN A CA 1
ATOM 645 C C . ASN A 1 84 ? 32.561 6.906 -54.314 1.00 52.00 84 ASN A C 1
ATOM 647 O O . ASN A 1 84 ? 31.622 7.316 -54.992 1.00 52.00 84 ASN A O 1
ATOM 651 N N . ARG A 1 85 ? 33.774 7.451 -54.373 1.00 46.22 85 ARG A N 1
ATOM 652 C CA . ARG A 1 85 ? 34.311 8.140 -55.546 1.00 46.22 85 ARG A CA 1
ATOM 653 C C . ARG A 1 85 ? 35.617 7.452 -55.912 1.00 46.22 85 ARG A C 1
ATOM 655 O O . ARG A 1 85 ? 36.705 7.987 -55.744 1.00 46.22 85 ARG A O 1
ATOM 662 N N . ASP A 1 86 ? 35.461 6.211 -56.352 1.00 51.00 86 ASP A N 1
ATOM 663 C CA . ASP A 1 86 ? 36.274 5.677 -57.434 1.00 51.00 86 ASP A CA 1
ATOM 664 C C . ASP A 1 86 ? 35.996 6.568 -58.653 1.00 51.00 86 ASP A C 1
ATOM 666 O O . ASP A 1 86 ? 34.838 6.666 -59.045 1.00 51.00 86 ASP A O 1
ATOM 670 N N . ILE A 1 87 ? 37.001 7.317 -59.111 1.00 58.22 87 ILE A N 1
ATOM 671 C CA . ILE A 1 87 ? 37.198 8.002 -60.410 1.00 58.22 87 ILE A CA 1
ATOM 672 C C . ILE A 1 87 ? 38.234 9.097 -60.119 1.00 58.22 87 ILE A C 1
ATOM 674 O O . ILE A 1 87 ? 37.900 10.208 -59.728 1.00 58.22 87 ILE A O 1
ATOM 678 N N . ASP A 1 88 ? 39.510 8.711 -60.134 1.00 42.50 88 ASP A N 1
ATOM 679 C CA . ASP A 1 88 ? 40.493 9.297 -61.053 1.00 42.50 88 ASP A CA 1
ATOM 680 C C . ASP A 1 88 ? 41.862 8.654 -60.815 1.00 42.50 88 ASP A C 1
ATOM 682 O O . ASP A 1 88 ? 42.680 9.029 -59.974 1.00 42.50 88 ASP A O 1
ATOM 686 N N . ARG A 1 89 ? 42.074 7.594 -61.590 1.00 48.81 89 ARG A N 1
ATOM 687 C CA . ARG A 1 89 ? 43.347 6.924 -61.808 1.00 48.81 89 ARG A CA 1
ATOM 688 C C . ARG A 1 89 ? 44.080 7.703 -62.906 1.00 48.81 89 ARG A C 1
ATOM 690 O O . ARG A 1 89 ? 43.542 7.826 -64.000 1.00 48.81 89 ARG A O 1
ATOM 697 N N . PRO A 1 90 ? 45.319 8.151 -62.659 1.00 46.16 90 PRO A N 1
ATOM 698 C CA . PRO A 1 90 ? 46.439 7.508 -63.357 1.00 46.16 90 PRO A CA 1
ATOM 699 C C . PRO A 1 90 ? 47.614 7.233 -62.397 1.00 46.16 90 PRO A C 1
ATOM 701 O O . PRO A 1 90 ? 48.024 8.120 -61.656 1.00 46.16 90 PRO A O 1
ATOM 704 N N . PHE A 1 91 ? 48.150 5.998 -62.340 1.00 45.44 91 PHE A N 1
ATOM 705 C CA . PHE A 1 91 ? 49.471 5.761 -61.700 1.00 45.44 91 PHE A CA 1
ATOM 706 C C . PHE A 1 91 ? 50.398 5.854 -62.880 1.00 45.44 91 PHE A C 1
ATOM 708 O O . PHE A 1 91 ? 50.278 5.075 -63.825 1.00 45.44 91 PHE A O 1
ATOM 715 N N . ILE A 1 92 ? 51.303 6.805 -62.773 1.00 48.00 92 ILE A N 1
ATOM 716 C CA . ILE A 1 92 ? 52.577 6.795 -63.458 1.00 48.00 92 ILE A CA 1
ATOM 717 C C . ILE A 1 92 ? 53.211 5.404 -63.261 1.00 48.00 92 ILE A C 1
ATOM 719 O O . ILE A 1 92 ? 53.320 4.958 -62.115 1.00 48.00 92 ILE A O 1
ATOM 723 N N . PRO A 1 93 ? 53.563 4.673 -64.329 1.00 46.38 93 PRO A N 1
ATOM 724 C CA . PRO A 1 93 ? 54.255 3.406 -64.191 1.00 46.38 93 PRO A CA 1
ATOM 725 C C . PRO A 1 93 ? 55.741 3.686 -63.977 1.00 46.38 93 PRO A C 1
ATOM 727 O O . PRO A 1 93 ? 56.425 4.003 -64.938 1.00 46.38 93 PRO A O 1
ATOM 730 N N . ASP A 1 94 ? 56.240 3.516 -62.751 1.00 36.88 94 ASP A N 1
ATOM 731 C CA . ASP A 1 94 ? 57.679 3.409 -62.518 1.00 36.88 94 ASP A CA 1
ATOM 732 C C . ASP A 1 94 ? 58.019 2.161 -61.701 1.00 36.88 94 ASP A C 1
ATOM 734 O O . ASP A 1 94 ? 57.492 1.865 -60.629 1.00 36.88 94 ASP A O 1
ATOM 738 N N . THR A 1 95 ? 58.897 1.396 -62.327 1.00 47.56 95 THR A N 1
ATOM 739 C CA . THR A 1 95 ? 59.512 0.126 -61.974 1.00 47.56 95 THR A CA 1
ATOM 740 C C . THR A 1 95 ? 60.120 0.085 -60.571 1.00 47.56 95 THR A C 1
ATOM 742 O O . THR A 1 95 ? 60.961 0.920 -60.254 1.00 47.56 95 THR A O 1
ATOM 745 N N . SER A 1 96 ? 59.814 -0.955 -59.783 1.00 38.56 96 SER A N 1
ATOM 746 C CA . SER A 1 96 ? 60.806 -1.765 -59.038 1.00 38.56 96 SER A CA 1
ATOM 747 C C . SER A 1 96 ? 60.152 -2.756 -58.057 1.00 38.56 96 SER A C 1
ATOM 749 O O . SER A 1 96 ? 59.377 -2.381 -57.189 1.00 38.56 96 SER A O 1
ATOM 751 N N . GLY A 1 97 ? 60.539 -4.032 -58.169 1.00 35.72 97 GLY A N 1
ATOM 752 C CA . GLY A 1 97 ? 60.788 -4.885 -56.999 1.00 35.72 97 GLY A CA 1
ATOM 753 C C . GLY A 1 97 ? 59.636 -5.704 -56.401 1.00 35.72 97 GLY A C 1
ATOM 754 O O . GLY A 1 97 ? 59.001 -5.293 -55.445 1.00 35.72 97 GLY A O 1
ATOM 755 N N . PHE A 1 98 ? 59.491 -6.939 -56.894 1.00 36.09 98 PHE A N 1
ATOM 756 C CA . PHE A 1 98 ? 59.504 -8.174 -56.087 1.00 36.09 98 PHE A CA 1
ATOM 757 C C . PHE A 1 98 ? 58.625 -8.264 -54.816 1.00 36.09 98 PHE A C 1
ATOM 759 O O . PHE A 1 98 ? 59.019 -7.840 -53.736 1.00 36.09 98 PHE A O 1
ATOM 766 N N . THR A 1 99 ? 57.491 -8.965 -54.919 1.00 39.56 99 THR A N 1
ATOM 767 C CA . THR A 1 99 ? 57.162 -10.230 -54.207 1.00 39.56 99 THR A CA 1
ATOM 768 C C . THR A 1 99 ? 55.646 -10.431 -54.204 1.00 39.56 99 THR A C 1
ATOM 770 O O . THR A 1 99 ? 54.901 -9.860 -53.415 1.00 39.56 99 THR A O 1
ATOM 773 N N . GLY A 1 100 ? 55.176 -11.260 -55.134 1.00 48.97 100 GLY A N 1
ATOM 774 C CA . GLY A 1 100 ? 53.846 -11.841 -55.061 1.00 48.97 100 GLY A CA 1
ATOM 775 C C . GLY A 1 100 ? 53.928 -13.182 -54.348 1.00 48.97 100 GLY A C 1
ATOM 776 O O . GLY A 1 100 ? 54.618 -14.069 -54.835 1.00 48.97 100 GLY A O 1
ATOM 777 N N . GLU A 1 101 ? 53.175 -13.373 -53.268 1.00 45.72 101 GLU A N 1
ATOM 778 C CA . GLU A 1 101 ? 52.703 -14.714 -52.929 1.00 45.72 101 GLU A CA 1
ATOM 779 C C . GLU A 1 101 ? 51.313 -14.667 -52.288 1.00 45.72 101 GLU A C 1
ATOM 781 O O . GLU A 1 101 ? 50.942 -13.747 -51.564 1.00 45.72 101 GLU A O 1
ATOM 786 N N . ARG A 1 102 ? 50.494 -15.627 -52.709 1.00 48.78 102 ARG A N 1
ATOM 787 C CA . ARG A 1 102 ? 49.035 -15.616 -52.696 1.00 48.78 102 ARG A CA 1
ATOM 788 C C . ARG A 1 102 ? 48.430 -15.965 -51.335 1.00 48.78 102 ARG A C 1
ATOM 790 O O . ARG A 1 102 ? 48.981 -16.709 -50.538 1.00 48.78 102 ARG A O 1
ATOM 797 N N . ALA A 1 103 ? 47.198 -15.484 -51.188 1.00 46.81 103 ALA A N 1
ATOM 798 C CA . ALA A 1 103 ? 46.112 -15.975 -50.349 1.00 46.81 103 ALA A CA 1
ATOM 799 C C . ALA A 1 103 ? 46.192 -17.444 -49.883 1.00 46.81 103 ALA A C 1
ATOM 801 O O . ALA A 1 103 ? 46.408 -18.360 -50.674 1.00 46.81 103 ALA A O 1
ATOM 802 N N . GLY A 1 104 ? 45.815 -17.670 -48.620 1.00 50.00 104 GLY A N 1
ATOM 803 C CA . GLY A 1 104 ? 45.527 -19.004 -48.103 1.00 50.00 104 GLY A CA 1
ATOM 804 C C . GLY A 1 104 ? 44.829 -18.991 -46.745 1.00 50.00 104 GLY A C 1
ATOM 805 O O . GLY A 1 104 ? 45.452 -19.274 -45.728 1.00 50.00 104 GLY A O 1
ATOM 806 N N . LYS A 1 105 ? 43.516 -18.719 -46.712 1.00 53.25 105 LYS A N 1
ATOM 807 C CA . LYS A 1 105 ? 42.678 -19.157 -45.586 1.00 53.25 105 LYS A CA 1
ATOM 808 C C . LYS A 1 105 ? 42.738 -20.684 -45.507 1.00 53.25 105 LYS A C 1
ATOM 810 O O . LYS A 1 105 ? 42.330 -21.356 -46.452 1.00 53.25 105 LYS A O 1
ATOM 815 N N . ARG A 1 106 ? 43.183 -21.238 -44.380 1.00 59.84 106 ARG A N 1
ATOM 816 C CA . ARG A 1 106 ? 42.938 -22.646 -44.049 1.00 59.84 106 ARG A CA 1
ATOM 817 C C . ARG A 1 106 ? 42.661 -22.797 -42.559 1.00 59.84 106 ARG A C 1
ATOM 819 O O . AR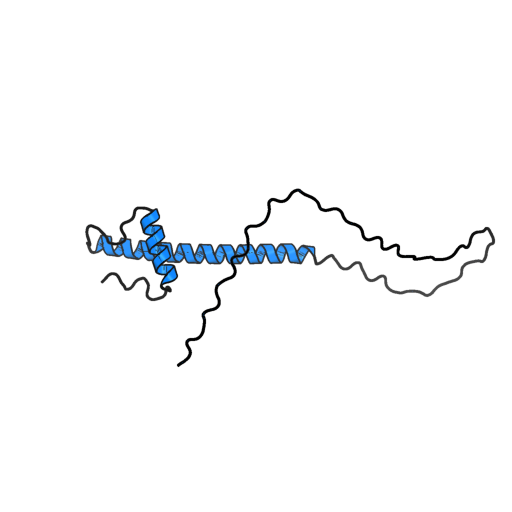G A 1 106 ? 43.573 -22.917 -41.747 1.00 59.84 106 ARG A O 1
ATOM 826 N N . ASP A 1 107 ? 41.370 -22.786 -42.245 1.00 54.75 107 ASP A N 1
ATOM 827 C CA . ASP A 1 107 ? 40.775 -23.317 -41.021 1.00 54.75 107 ASP A CA 1
ATOM 828 C C . ASP A 1 107 ? 41.536 -24.546 -40.498 1.00 54.75 107 ASP A C 1
ATOM 830 O O . ASP A 1 107 ? 41.729 -25.516 -41.231 1.00 54.75 107 ASP A O 1
ATOM 834 N N . HIS A 1 108 ? 41.927 -24.529 -39.222 1.00 61.56 108 HIS A N 1
ATOM 835 C CA . HIS A 1 108 ? 42.331 -25.725 -38.480 1.00 61.56 108 HIS A CA 1
ATOM 836 C C . HIS A 1 108 ? 41.502 -25.837 -37.203 1.00 61.56 108 HIS A C 1
ATOM 838 O O . HIS A 1 108 ? 41.906 -25.482 -36.099 1.00 61.56 108 HIS A O 1
ATOM 844 N N . LYS A 1 109 ? 40.305 -26.390 -37.393 1.00 52.81 109 LYS A N 1
ATOM 845 C CA . LYS A 1 109 ? 39.450 -26.957 -36.355 1.00 52.81 109 LYS A CA 1
ATOM 846 C C . LYS A 1 109 ? 40.234 -28.054 -35.618 1.00 52.81 109 LYS A C 1
ATOM 848 O O . LYS A 1 109 ? 40.457 -29.126 -36.177 1.00 52.81 109 LYS A O 1
ATOM 853 N N . ARG A 1 110 ? 40.614 -27.839 -34.356 1.00 66.88 110 ARG A N 1
ATOM 854 C CA . ARG A 1 110 ? 40.942 -28.942 -33.437 1.00 66.88 110 ARG A CA 1
ATOM 855 C C . ARG A 1 110 ? 40.040 -28.877 -32.208 1.00 66.88 110 ARG A C 1
ATOM 857 O O . ARG A 1 110 ? 40.056 -27.917 -31.449 1.00 66.88 110 ARG A O 1
ATOM 864 N N . LYS A 1 111 ? 39.216 -29.919 -32.073 1.00 56.06 111 LYS A N 1
ATOM 865 C CA . LYS A 1 111 ? 38.479 -30.294 -30.863 1.00 56.06 111 LYS A CA 1
ATOM 866 C C . LYS A 1 111 ? 39.439 -31.031 -29.924 1.00 56.06 111 LYS A C 1
ATOM 868 O O . LYS A 1 111 ? 40.016 -32.017 -30.366 1.00 56.06 111 LYS A O 1
ATOM 873 N N . SER A 1 112 ? 39.506 -30.635 -28.654 1.00 41.78 112 SER A N 1
ATOM 874 C CA . SER A 1 112 ? 39.733 -31.525 -27.494 1.00 41.78 112 SER A CA 1
ATOM 875 C C . SER A 1 112 ? 39.715 -30.682 -26.214 1.00 41.78 112 SER A C 1
ATOM 877 O O . SER A 1 112 ? 40.527 -29.781 -26.059 1.00 41.78 112 SER A O 1
ATOM 879 N N . THR A 1 113 ? 38.663 -30.808 -25.404 1.00 47.03 113 THR A N 1
ATOM 880 C CA . THR A 1 113 ? 38.674 -31.537 -24.118 1.00 47.03 113 THR A CA 1
ATOM 881 C C . THR A 1 113 ? 39.533 -30.859 -23.052 1.00 47.03 113 THR A C 1
ATOM 883 O O . THR A 1 113 ? 40.719 -31.129 -22.927 1.00 47.03 113 THR A O 1
ATOM 886 N N . GLY A 1 114 ? 38.880 -30.041 -22.228 1.00 44.56 114 GLY A N 1
ATOM 887 C CA . GLY A 1 114 ? 39.411 -29.532 -20.968 1.00 44.56 114 GLY A CA 1
ATOM 888 C C . GLY A 1 114 ? 38.244 -29.284 -20.024 1.00 44.56 114 GLY A C 1
ATOM 889 O O . GLY A 1 114 ? 37.633 -28.221 -20.056 1.00 44.56 114 GLY A O 1
ATOM 890 N N . ARG A 1 115 ? 37.869 -30.312 -19.255 1.00 54.41 115 ARG A N 1
ATOM 891 C CA . ARG A 1 115 ? 36.894 -30.203 -18.166 1.00 54.41 115 ARG A CA 1
ATOM 892 C C . ARG A 1 115 ? 37.527 -29.306 -17.101 1.00 54.41 115 ARG A C 1
ATOM 894 O O . ARG A 1 115 ? 38.441 -29.756 -16.422 1.00 54.41 115 ARG A O 1
ATOM 901 N N . PHE A 1 116 ? 37.083 -28.059 -16.981 1.00 44.09 116 PHE A N 1
ATOM 902 C CA . PHE A 1 116 ? 37.374 -27.261 -15.793 1.00 44.09 116 PHE A CA 1
ATOM 903 C C . PHE A 1 116 ? 36.553 -27.839 -14.638 1.00 44.09 116 PHE A C 1
ATOM 905 O O . PHE A 1 116 ? 35.325 -27.880 -14.688 1.00 44.09 116 PHE A O 1
ATOM 912 N N . ILE A 1 117 ? 37.266 -28.373 -13.651 1.00 58.28 117 ILE A N 1
ATOM 913 C CA . ILE A 1 117 ? 36.762 -29.131 -12.504 1.00 58.28 117 ILE A CA 1
ATOM 914 C C . ILE A 1 117 ? 36.580 -28.184 -11.309 1.00 58.28 117 ILE A C 1
ATOM 916 O O . ILE A 1 117 ? 37.050 -28.480 -10.219 1.00 58.28 117 ILE A O 1
ATOM 920 N N . ASP A 1 118 ? 35.949 -27.024 -11.510 1.00 56.38 118 ASP A N 1
ATOM 921 C CA . ASP A 1 118 ? 35.814 -26.033 -10.429 1.00 56.38 118 ASP A CA 1
ATOM 922 C C . ASP A 1 118 ? 34.443 -25.347 -10.404 1.00 56.38 118 ASP A C 1
ATOM 924 O O . ASP A 1 118 ? 34.301 -24.127 -10.384 1.00 56.38 118 ASP A O 1
ATOM 928 N N . ALA A 1 119 ? 33.392 -26.165 -10.445 1.00 62.53 119 ALA A N 1
ATOM 929 C CA . ALA A 1 119 ? 32.051 -25.736 -10.079 1.00 62.53 119 ALA A CA 1
ATOM 930 C C . ALA A 1 119 ? 31.395 -26.838 -9.233 1.00 62.53 119 ALA A C 1
ATOM 932 O O . ALA A 1 119 ? 31.390 -27.999 -9.662 1.00 62.53 119 ALA A O 1
ATOM 933 N N . PRO A 1 120 ? 30.840 -26.523 -8.046 1.00 63.75 120 PRO A N 1
ATOM 934 C CA . PRO A 1 120 ? 30.099 -27.502 -7.262 1.00 63.75 120 PRO A CA 1
ATOM 935 C C . PRO A 1 120 ? 28.925 -28.050 -8.092 1.00 63.75 120 PRO A C 1
ATOM 937 O O . PRO A 1 120 ? 28.300 -27.293 -8.846 1.00 63.75 120 PRO A O 1
ATOM 940 N N . PRO A 1 121 ? 28.615 -29.357 -7.996 1.00 64.94 121 PRO A N 1
ATOM 941 C CA . PRO A 1 121 ? 27.539 -29.956 -8.771 1.00 64.94 121 PRO A CA 1
ATOM 942 C C . PRO A 1 121 ? 26.216 -29.258 -8.448 1.00 64.94 121 PRO A C 1
ATOM 944 O O . PRO A 1 121 ? 25.834 -29.103 -7.288 1.00 64.94 121 PRO A O 1
ATOM 947 N N . SER A 1 122 ? 25.518 -28.824 -9.495 1.00 63.78 122 SER A N 1
ATOM 948 C CA . SER A 1 122 ? 24.196 -28.213 -9.386 1.00 63.78 122 SER A CA 1
ATOM 949 C C . SER A 1 122 ? 23.218 -29.206 -8.733 1.00 63.78 122 SER A C 1
ATOM 951 O O . SER A 1 122 ? 23.303 -30.404 -9.022 1.00 63.78 122 SER A O 1
ATOM 953 N N . PRO A 1 123 ? 22.266 -28.754 -7.893 1.00 68.19 123 PRO A N 1
ATOM 954 C CA . PRO A 1 123 ? 21.300 -29.645 -7.255 1.00 68.19 123 PRO A CA 1
ATOM 955 C C . PRO A 1 123 ? 20.504 -30.442 -8.301 1.00 68.19 123 PRO A C 1
ATOM 957 O O . PRO A 1 123 ? 20.129 -29.874 -9.335 1.00 68.19 123 PRO A O 1
ATOM 960 N N . PRO A 1 124 ? 20.205 -31.734 -8.063 1.00 64.62 124 PRO A N 1
ATOM 961 C CA . PRO A 1 124 ? 19.455 -32.541 -9.015 1.00 64.62 124 PRO A CA 1
ATOM 962 C C . PRO A 1 124 ? 18.081 -31.913 -9.274 1.00 64.62 124 PRO A C 1
ATOM 964 O O . PRO A 1 124 ? 17.288 -31.698 -8.357 1.00 64.62 124 PRO A O 1
ATOM 967 N N . GLN A 1 125 ? 17.800 -31.622 -10.547 1.00 63.72 125 GLN A N 1
ATOM 968 C CA . GLN A 1 125 ? 16.498 -31.157 -11.019 1.00 63.72 125 GLN A CA 1
ATOM 969 C C . GLN A 1 125 ? 15.438 -32.204 -10.654 1.00 63.72 125 GLN A C 1
ATOM 971 O O . GLN A 1 125 ? 15.341 -33.265 -11.275 1.00 63.72 125 GLN A O 1
ATOM 976 N N . SER A 1 126 ? 14.657 -31.906 -9.614 1.00 58.88 126 SER A N 1
ATOM 977 C CA . SER A 1 126 ? 13.522 -32.716 -9.183 1.00 58.88 126 SER A CA 1
ATOM 978 C C . SER A 1 126 ? 12.547 -32.886 -10.349 1.00 58.88 126 SER A C 1
ATOM 980 O O . SER A 1 126 ? 11.886 -31.936 -10.783 1.00 58.88 126 SER A O 1
ATOM 982 N N . LYS A 1 127 ? 12.471 -34.106 -10.893 1.00 64.25 127 LYS A N 1
ATOM 983 C CA . LYS A 1 127 ? 11.451 -34.482 -11.873 1.00 64.25 127 LYS A CA 1
ATOM 984 C C . LYS A 1 127 ? 10.093 -34.375 -11.182 1.00 64.25 127 LYS A C 1
ATOM 986 O O . LYS A 1 127 ? 9.757 -35.203 -10.340 1.00 64.25 127 LYS A O 1
ATOM 991 N N . ARG A 1 128 ? 9.304 -33.358 -11.540 1.00 66.81 128 ARG A N 1
ATOM 992 C CA . ARG A 1 128 ? 7.907 -33.246 -11.098 1.00 66.81 128 ARG A CA 1
ATOM 993 C C . ARG A 1 128 ? 7.151 -34.523 -11.502 1.00 66.81 128 ARG A C 1
ATOM 995 O O . ARG A 1 128 ? 7.144 -34.845 -12.693 1.00 66.81 128 ARG A O 1
ATOM 1002 N N . PRO A 1 129 ? 6.497 -35.239 -10.572 1.00 67.81 129 PRO A N 1
ATOM 1003 C CA . PRO A 1 129 ? 5.675 -36.384 -10.930 1.00 67.81 129 PRO A CA 1
ATOM 1004 C C . PRO A 1 129 ? 4.489 -35.921 -11.787 1.00 67.81 129 PRO A C 1
ATOM 1006 O O . PRO A 1 129 ? 3.720 -35.037 -11.401 1.00 67.81 129 PRO A O 1
ATOM 1009 N N . ARG A 1 130 ? 4.358 -36.508 -12.981 1.00 70.12 130 ARG A N 1
ATOM 1010 C CA . ARG A 1 130 ? 3.213 -36.308 -13.875 1.00 70.12 130 ARG A CA 1
ATOM 1011 C C . ARG A 1 130 ? 2.009 -37.011 -13.239 1.00 70.12 130 ARG A C 1
ATOM 1013 O O . ARG A 1 130 ? 2.081 -38.203 -12.957 1.00 70.12 130 ARG A O 1
ATOM 1020 N N . LYS A 1 131 ? 0.927 -36.270 -12.975 1.00 66.75 131 LYS A N 1
ATOM 1021 C CA . LYS A 1 131 ? -0.335 -36.820 -12.451 1.00 66.75 131 LYS A CA 1
ATOM 1022 C C . LYS A 1 131 ? -0.817 -37.929 -13.397 1.00 66.75 131 LYS A C 1
ATOM 1024 O O . LYS A 1 131 ? -1.050 -37.659 -14.574 1.00 66.75 131 LYS A O 1
ATOM 1029 N N . LEU A 1 132 ? -0.924 -39.158 -12.892 1.00 59.44 132 LEU A N 1
ATOM 1030 C CA . LEU A 1 132 ? -1.603 -40.247 -13.588 1.00 59.44 132 LEU A CA 1
ATOM 1031 C C . LEU A 1 132 ? -3.090 -39.892 -13.676 1.00 59.44 132 LEU A C 1
ATOM 1033 O O . LEU A 1 132 ? -3.700 -39.486 -12.687 1.00 59.44 132 LEU A O 1
ATOM 1037 N N . LYS A 1 133 ? -3.639 -39.988 -14.885 1.00 58.41 133 LYS A N 1
ATOM 1038 C CA . LYS A 1 133 ? -5.065 -39.841 -15.152 1.00 58.41 133 LYS A CA 1
ATOM 1039 C C . LYS A 1 133 ? -5.735 -41.142 -14.711 1.00 58.41 133 LYS A C 1
ATOM 1041 O O . LYS A 1 133 ? -5.350 -42.202 -15.198 1.00 58.41 133 LYS A O 1
ATOM 1046 N N . GLY A 1 134 ? -6.654 -41.054 -13.749 1.00 59.19 134 GLY A N 1
ATOM 1047 C CA . GLY A 1 134 ? -7.476 -42.188 -13.330 1.00 59.19 134 GLY A CA 1
ATOM 1048 C C . GLY A 1 134 ? -8.218 -42.750 -14.538 1.00 59.19 134 GLY A C 1
ATOM 1049 O O . GLY A 1 134 ? -8.756 -41.978 -15.334 1.00 59.19 134 GLY A O 1
ATOM 1050 N N . SER A 1 135 ? -8.142 -44.066 -14.706 1.00 51.66 135 SER A N 1
ATOM 1051 C CA . SER A 1 135 ? -9.030 -44.810 -15.597 1.00 51.66 135 SER A CA 1
ATOM 1052 C C . SER A 1 135 ? -10.241 -45.265 -14.785 1.00 51.66 135 SER A C 1
ATOM 1054 O O . SER A 1 135 ? -10.102 -45.457 -13.577 1.00 51.66 135 SER A O 1
ATOM 1056 N N . ASP A 1 1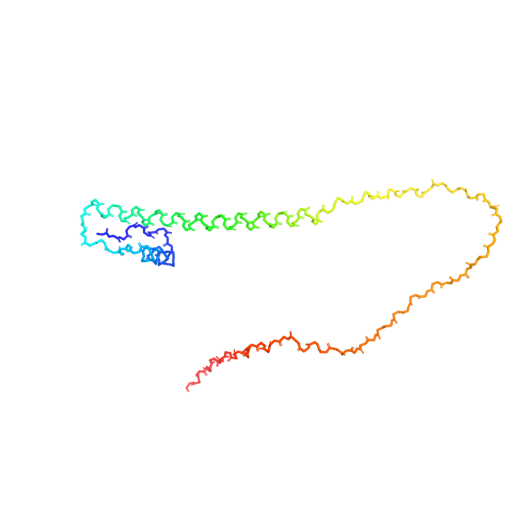36 ? -11.367 -45.318 -15.493 1.00 42.56 136 ASP A N 1
ATOM 1057 C CA . ASP A 1 136 ? -12.749 -45.642 -15.106 1.00 42.56 136 ASP A CA 1
ATOM 1058 C C . ASP A 1 136 ? -12.910 -46.710 -14.009 1.00 42.56 136 ASP A C 1
ATOM 1060 O O . ASP A 1 136 ? -12.216 -47.752 -14.089 1.00 42.56 136 ASP A O 1
#

Organism: Zea mays (NCBI:txid4577)

pLDDT: mean 71.45, std 20.43, range [35.72, 97.12]

Solvent-accessible surface area (backbone atoms only — not comparable to full-atom values): 9463 Å² total; per-residue (Å²): 138,96,66,82,86,48,80,88,53,56,71,71,55,52,54,48,46,53,47,53,35,51,76,70,72,42,68,95,62,68,95,65,79,44,73,68,54,48,49,54,55,52,49,54,53,50,52,47,51,49,50,57,51,50,54,52,51,49,54,52,50,52,52,52,52,51,54,51,54,60,51,57,68,70,60,58,79,74,73,75,78,76,75,88,69,88,82,83,86,81,78,82,89,75,93,81,83,92,85,89,83,80,90,78,91,73,89,78,91,75,90,80,92,78,85,79,90,82,70,83,82,74,79,81,81,76,77,75,81,78,82,79,78,84,76,134